Protein AF-A0A1I5VXM1-F1 (afdb_monomer)

Mean predicted aligned error: 6.68 Å

Radius of gyration: 15.07 Å; Cα contacts (8 Å, |Δi|>4): 284; chains: 1; bounding box: 44×35×37 Å

Sequence (167 aa):
MGYLHYFHHAEPLTDAEWDHVVTGFSKLVSEACADGVALSVSDRESELTVREWMDRDWLREEKHGAVIYINGANGDAMQPLIIHKNGTPYDDRFGPRWHGSTWVKTQRKHYDKLVVAVLAWLAFRYPDRFHVEFDGYPEDWEAGLDLARRAFPDQDIPCPRQDLEDN

Foldseek 3Di:
DWKKKKKFFQAAADPVVVVVLLVLLLLLVVLLVVVVFFKDQDPDQDTDDSCCVVVDPQCDPDVQGGKGWMAGHPPQGDWIDIDGNGADDDDPVVHPVQRRMDMDTRRLRSCVLSVLLSLLVCCQVPVVRMAMEMPDDPVSNPSNVVSNCVSPVVDPRDRHDHPPPPD

Secondary structure (DSSP, 8-state):
---EEEEE--SPPPHHHHHHHHHHHHHHHHHHHHTT--EESSSS--PPPHHHHHT------BTTB-EEEEEE-TT--SS-EEEETT-PPP-TTT-GGGTTEEEEE-TT-TTHHHHHHHHHHHHHH-TTT-EEEESS-GGGGHHHHHHHHHH-TT---PPPP------

Structure (mmCIF, N/CA/C/O backbone):
data_AF-A0A1I5VXM1-F1
#
_entry.id   AF-A0A1I5VXM1-F1
#
loop_
_atom_site.group_PDB
_atom_site.id
_atom_site.type_symbol
_atom_site.label_atom_id
_atom_site.label_alt_id
_atom_site.label_comp_id
_atom_site.label_asym_id
_atom_site.label_entity_id
_atom_site.label_seq_id
_atom_site.pdbx_PDB_ins_code
_atom_site.Cartn_x
_atom_site.Cartn_y
_atom_site.Cartn_z
_atom_site.occupancy
_atom_site.B_iso_or_equiv
_atom_site.auth_seq_id
_atom_site.auth_comp_id
_atom_site.auth_asym_id
_atom_site.auth_atom_id
_atom_site.pdbx_PDB_model_num
ATOM 1 N N . MET A 1 1 ? 1.806 17.871 13.386 1.00 47.75 1 MET A N 1
ATOM 2 C CA . MET A 1 1 ? 2.278 17.793 11.989 1.00 47.75 1 MET A CA 1
ATOM 3 C C . MET A 1 1 ? 2.075 16.363 11.528 1.00 47.75 1 MET A C 1
ATOM 5 O O . MET A 1 1 ? 2.305 15.467 12.325 1.00 47.75 1 MET A O 1
ATOM 9 N N . GLY A 1 2 ? 1.542 16.169 10.323 1.00 61.88 2 GLY A N 1
ATOM 10 C CA . GLY A 1 2 ? 1.476 14.851 9.689 1.00 61.88 2 GLY A CA 1
ATOM 11 C C . GLY A 1 2 ? 2.827 14.467 9.117 1.00 61.88 2 GLY A C 1
ATOM 12 O O . GLY A 1 2 ? 3.496 15.366 8.609 1.00 61.88 2 GLY A O 1
ATOM 13 N N . TYR A 1 3 ? 3.180 13.190 9.178 1.00 79.06 3 TYR A N 1
ATOM 14 C CA . TYR A 1 3 ? 4.382 12.668 8.541 1.00 79.06 3 TYR A CA 1
ATOM 15 C C . TYR A 1 3 ? 4.078 12.218 7.101 1.00 79.06 3 TYR A C 1
ATOM 17 O O . TYR A 1 3 ? 2.910 12.086 6.702 1.00 79.06 3 TYR A O 1
ATOM 25 N N . LEU A 1 4 ? 5.129 12.133 6.297 1.00 87.25 4 LEU A N 1
ATOM 26 C CA . LEU A 1 4 ? 5.134 11.764 4.890 1.00 87.25 4 LEU A CA 1
ATOM 27 C C . LEU A 1 4 ? 5.732 10.370 4.754 1.00 87.25 4 LEU A C 1
ATOM 29 O O . LEU A 1 4 ? 6.788 10.074 5.312 1.00 87.25 4 LEU A O 1
ATOM 33 N N . HIS A 1 5 ? 5.059 9.541 3.966 1.00 89.25 5 HIS A N 1
ATOM 34 C CA . HIS A 1 5 ? 5.594 8.262 3.526 1.00 89.25 5 HIS A CA 1
ATOM 35 C C . HIS A 1 5 ? 6.159 8.451 2.131 1.00 89.25 5 HIS A C 1
ATOM 37 O O . HIS A 1 5 ? 5.423 8.860 1.231 1.00 89.25 5 HIS A O 1
ATOM 43 N N . TYR A 1 6 ? 7.436 8.158 1.950 1.00 90.12 6 TYR A N 1
ATOM 44 C CA . TYR A 1 6 ? 8.094 8.147 0.653 1.00 90.12 6 TYR A CA 1
ATOM 45 C C . TYR A 1 6 ? 8.280 6.701 0.230 1.00 90.12 6 TYR A C 1
ATOM 47 O O . TYR A 1 6 ? 8.587 5.835 1.047 1.00 90.12 6 TYR A O 1
ATOM 55 N N . PHE A 1 7 ? 8.095 6.420 -1.051 1.00 90.50 7 PHE A N 1
ATOM 56 C CA . PHE A 1 7 ? 8.424 5.107 -1.571 1.00 90.50 7 PHE A CA 1
ATOM 57 C C . PHE A 1 7 ? 8.868 5.175 -3.020 1.00 90.50 7 PHE A C 1
ATOM 59 O O . PHE A 1 7 ? 8.469 6.060 -3.779 1.00 90.50 7 PHE A O 1
ATOM 66 N N . HIS A 1 8 ? 9.704 4.221 -3.398 1.00 89.88 8 HIS A N 1
ATOM 67 C CA . HIS A 1 8 ? 10.244 4.084 -4.735 1.00 89.88 8 HIS A CA 1
ATOM 68 C C . HIS A 1 8 ? 9.838 2.735 -5.326 1.00 89.88 8 HIS A C 1
ATOM 70 O O . HIS A 1 8 ? 10.056 1.697 -4.708 1.00 89.88 8 HIS A O 1
ATOM 76 N N . HIS A 1 9 ? 9.259 2.784 -6.525 1.00 90.81 9 HIS A N 1
ATOM 77 C CA . HIS A 1 9 ? 8.844 1.656 -7.351 1.00 90.81 9 HIS A CA 1
ATOM 78 C C . HIS A 1 9 ? 9.095 2.006 -8.823 1.00 90.81 9 HIS A C 1
ATOM 80 O O . HIS A 1 9 ? 8.245 2.611 -9.471 1.00 90.81 9 HIS A O 1
ATOM 86 N N . ALA A 1 10 ? 10.279 1.693 -9.351 1.00 83.81 10 ALA A N 1
ATOM 87 C CA . ALA A 1 10 ? 10.633 2.017 -10.740 1.00 83.81 10 ALA A CA 1
ATOM 88 C C . ALA A 1 10 ? 10.360 0.873 -11.724 1.00 83.81 10 ALA A C 1
ATOM 90 O O . ALA A 1 10 ? 10.070 1.120 -12.893 1.00 83.81 10 ALA A O 1
ATOM 91 N N . GLU A 1 11 ? 10.474 -0.375 -11.272 1.00 89.44 11 GLU A N 1
ATOM 92 C CA . GLU A 1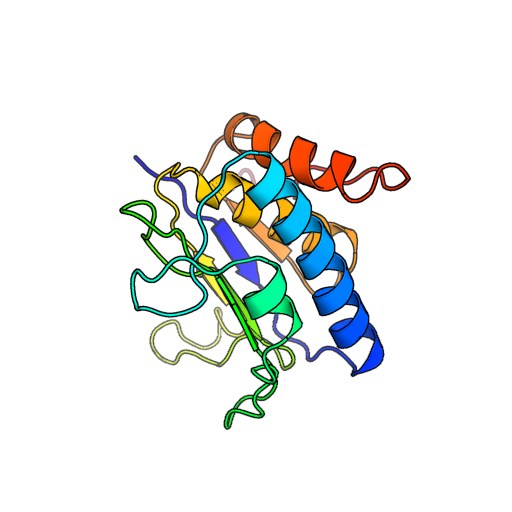 11 ? 10.388 -1.538 -12.151 1.00 89.44 11 GLU A CA 1
ATOM 93 C C . GLU A 1 11 ? 8.955 -2.068 -12.255 1.00 89.44 11 GLU A C 1
ATOM 95 O O . GLU A 1 11 ? 8.240 -2.094 -11.257 1.00 89.44 11 GLU A O 1
ATOM 100 N N . PRO A 1 12 ? 8.518 -2.538 -13.434 1.00 91.38 12 PRO A N 1
ATOM 101 C CA . PRO A 1 12 ? 7.198 -3.127 -13.579 1.00 91.38 12 PRO A CA 1
ATOM 102 C C . PRO A 1 12 ? 7.070 -4.447 -12.804 1.00 91.38 12 PRO A C 1
ATOM 104 O O . PRO A 1 12 ? 7.988 -5.266 -12.740 1.00 91.38 12 PRO A O 1
ATOM 107 N N . LEU A 1 13 ? 5.878 -4.689 -12.268 1.00 91.50 13 LEU A N 1
ATOM 108 C CA . LEU A 1 13 ? 5.452 -5.980 -11.741 1.00 91.50 13 LEU A CA 1
ATOM 109 C C . LEU A 1 13 ? 4.926 -6.861 -12.880 1.00 91.50 13 LEU A C 1
ATOM 111 O O . LEU A 1 13 ? 4.183 -6.403 -13.752 1.00 91.50 13 LEU A O 1
ATOM 115 N N . THR A 1 14 ? 5.277 -8.146 -12.853 1.00 93.31 14 THR A N 1
ATOM 116 C CA . THR A 1 14 ? 4.644 -9.154 -13.714 1.00 93.31 14 THR A CA 1
ATOM 117 C C . THR A 1 14 ? 3.161 -9.304 -13.368 1.00 93.31 14 THR A C 1
ATOM 119 O O . THR A 1 14 ? 2.717 -8.896 -12.295 1.00 93.31 14 THR A O 1
ATOM 122 N N . ASP A 1 15 ? 2.381 -9.930 -14.251 1.00 89.00 15 ASP A N 1
ATOM 123 C CA . ASP A 1 15 ? 0.957 -10.200 -14.001 1.00 89.00 15 ASP A CA 1
ATOM 124 C C . ASP A 1 15 ? 0.746 -10.983 -12.697 1.00 89.00 15 ASP A C 1
ATOM 126 O O . ASP A 1 15 ? -0.052 -10.578 -11.861 1.00 89.00 15 ASP A O 1
ATOM 130 N N . ALA A 1 16 ? 1.537 -12.035 -12.466 1.00 92.50 16 ALA A N 1
ATOM 131 C CA . ALA A 1 16 ? 1.426 -12.859 -11.263 1.00 92.50 16 ALA A CA 1
ATOM 132 C C . ALA A 1 16 ? 1.804 -12.103 -9.975 1.00 92.50 16 ALA A C 1
ATOM 134 O O . ALA A 1 16 ? 1.166 -12.279 -8.936 1.00 92.50 16 ALA A O 1
ATOM 135 N N . GLU A 1 17 ? 2.839 -11.259 -10.018 1.00 94.44 17 GLU A N 1
ATOM 136 C CA . GLU A 1 17 ? 3.211 -10.419 -8.871 1.00 94.44 17 GLU A CA 1
ATOM 137 C C . GLU A 1 17 ? 2.146 -9.362 -8.596 1.00 94.44 17 GLU A C 1
ATOM 139 O O . GLU A 1 17 ? 1.829 -9.095 -7.437 1.00 94.44 17 GLU A O 1
ATOM 144 N N . TRP A 1 18 ? 1.569 -8.789 -9.651 1.00 92.88 18 TRP A N 1
ATOM 145 C CA . TRP A 1 18 ? 0.489 -7.826 -9.540 1.00 92.88 18 TRP A CA 1
ATOM 146 C C . TRP A 1 18 ? -0.779 -8.450 -8.951 1.00 92.88 18 TRP A C 1
ATOM 148 O O . TRP A 1 18 ? -1.340 -7.899 -8.007 1.00 92.88 18 TRP A O 1
ATOM 158 N N . ASP A 1 19 ? -1.180 -9.634 -9.410 1.00 89.56 19 ASP A N 1
ATOM 159 C CA . ASP A 1 19 ? -2.299 -10.386 -8.830 1.00 89.56 19 ASP A CA 1
ATOM 160 C C . ASP A 1 19 ? -2.057 -10.688 -7.345 1.00 89.56 19 ASP A C 1
ATOM 162 O O . ASP A 1 19 ? -2.964 -10.591 -6.508 1.00 89.56 19 ASP A O 1
ATOM 166 N N . HIS A 1 20 ? -0.809 -10.999 -6.986 1.00 94.00 20 HIS A N 1
ATOM 167 C CA . HIS A 1 20 ? -0.417 -11.189 -5.597 1.00 94.00 20 HIS A CA 1
ATOM 168 C C . HIS A 1 20 ? -0.491 -9.880 -4.792 1.00 94.00 20 HIS A C 1
ATOM 170 O O . HIS A 1 20 ? -1.001 -9.897 -3.671 1.00 94.00 20 HIS A O 1
ATOM 176 N N . VAL A 1 21 ? -0.061 -8.745 -5.360 1.00 93.75 21 VAL A N 1
ATOM 177 C CA . VAL A 1 21 ? -0.220 -7.406 -4.762 1.00 93.75 21 VAL A CA 1
ATOM 178 C C . VAL A 1 21 ? -1.693 -7.088 -4.517 1.00 93.75 21 VAL A C 1
ATOM 180 O O . VAL A 1 21 ? -2.052 -6.735 -3.398 1.00 93.75 21 VAL A O 1
ATOM 183 N N . VAL A 1 22 ? -2.560 -7.278 -5.512 1.00 90.44 22 VAL A N 1
ATOM 184 C CA . VAL A 1 22 ? -4.009 -7.036 -5.400 1.00 90.44 22 VAL A CA 1
ATOM 185 C C . VAL A 1 22 ? -4.640 -7.931 -4.331 1.00 90.44 22 VAL A C 1
ATOM 187 O O . VAL A 1 22 ? -5.433 -7.463 -3.510 1.00 90.44 22 VAL A O 1
ATOM 190 N N . THR A 1 23 ? -4.251 -9.206 -4.286 1.00 91.69 23 THR A N 1
ATOM 191 C CA . THR A 1 23 ? -4.732 -10.157 -3.274 1.00 91.69 23 THR A CA 1
ATOM 192 C C . THR A 1 23 ? -4.296 -9.741 -1.869 1.00 91.69 23 THR A C 1
ATOM 194 O O . THR A 1 23 ? -5.103 -9.757 -0.938 1.00 91.69 23 THR A O 1
ATOM 197 N N . GLY A 1 24 ? -3.031 -9.352 -1.697 1.00 95.25 24 GLY A N 1
ATOM 198 C CA . GLY A 1 24 ? -2.522 -8.870 -0.415 1.00 95.25 24 GLY A CA 1
ATOM 199 C C . GLY A 1 24 ? -3.203 -7.577 0.027 1.00 95.25 24 GLY A C 1
ATOM 200 O O . GLY A 1 24 ? -3.645 -7.465 1.170 1.00 95.25 24 GLY A O 1
ATOM 201 N N . PHE A 1 25 ? -3.388 -6.642 -0.902 1.00 93.88 25 PHE A N 1
ATOM 202 C CA . PHE A 1 25 ? -4.082 -5.387 -0.648 1.00 93.88 25 PHE A CA 1
ATOM 203 C C . PHE A 1 25 ? -5.541 -5.610 -0.230 1.00 93.88 25 PHE A C 1
ATOM 205 O O . PHE A 1 25 ? -5.993 -5.004 0.736 1.00 93.88 25 PHE A O 1
ATOM 212 N N . SER A 1 26 ? -6.254 -6.541 -0.875 1.00 90.38 26 SER A N 1
ATOM 213 C CA . SER A 1 26 ? -7.621 -6.932 -0.487 1.00 90.38 26 SER A CA 1
ATOM 214 C C . SER A 1 26 ? -7.710 -7.341 0.986 1.00 90.38 26 SER A C 1
ATOM 216 O O . SER A 1 26 ? -8.632 -6.936 1.693 1.00 90.38 26 SER A O 1
ATOM 218 N N . LYS A 1 27 ? -6.741 -8.137 1.463 1.00 94.88 27 LYS A N 1
ATOM 219 C CA . LYS A 1 27 ? -6.692 -8.587 2.862 1.00 94.88 27 LYS A CA 1
ATOM 220 C C . LYS A 1 27 ? -6.474 -7.414 3.813 1.00 94.88 27 LYS A C 1
ATOM 222 O O . LYS A 1 27 ? -7.201 -7.285 4.791 1.00 94.88 27 LYS A O 1
ATOM 227 N N . LEU A 1 28 ? -5.523 -6.538 3.493 1.00 96.06 28 LEU A N 1
ATOM 228 C CA . LEU A 1 28 ? -5.230 -5.344 4.288 1.00 96.06 28 LEU A CA 1
ATOM 229 C C . LEU A 1 28 ? -6.431 -4.391 4.357 1.00 96.06 28 LEU A C 1
ATOM 231 O O . LEU A 1 28 ? -6.765 -3.906 5.434 1.00 96.06 28 LEU A O 1
ATOM 235 N N . VAL A 1 29 ? -7.121 -4.165 3.235 1.00 92.94 29 VAL A N 1
ATOM 236 C CA . VAL A 1 29 ? -8.360 -3.371 3.191 1.00 92.94 29 VAL A CA 1
ATOM 237 C C . VAL A 1 29 ? -9.436 -3.996 4.074 1.00 92.94 29 VAL A C 1
ATOM 239 O O . VAL A 1 29 ? -10.071 -3.285 4.847 1.00 92.94 29 VAL A O 1
ATOM 242 N N . SER A 1 30 ? -9.624 -5.316 3.996 1.00 91.56 30 SER A N 1
ATOM 243 C CA . SER A 1 30 ? -10.601 -6.024 4.827 1.00 91.56 30 SER A CA 1
ATOM 244 C C . SER A 1 30 ? -10.324 -5.835 6.323 1.00 91.56 30 SER A C 1
ATOM 246 O O . SER A 1 30 ? -11.245 -5.512 7.071 1.00 91.56 30 SER A O 1
ATOM 248 N N . GLU A 1 31 ? -9.069 -5.982 6.757 1.00 95.75 31 GLU A N 1
ATOM 249 C CA . GLU A 1 31 ? -8.667 -5.750 8.153 1.00 95.75 31 GLU A CA 1
ATOM 250 C C . GLU A 1 31 ? -8.831 -4.278 8.567 1.00 95.75 31 GLU A C 1
ATOM 252 O O . GLU A 1 31 ? -9.326 -3.987 9.653 1.00 95.75 31 GLU A O 1
ATOM 257 N N . ALA A 1 32 ? -8.483 -3.329 7.692 1.00 94.44 32 ALA A N 1
ATOM 258 C CA . ALA A 1 32 ? -8.661 -1.902 7.961 1.00 94.44 32 ALA A CA 1
ATOM 259 C C . ALA A 1 32 ? -10.136 -1.531 8.149 1.00 94.44 32 ALA A C 1
ATOM 261 O O . ALA A 1 32 ? -10.486 -0.828 9.097 1.00 94.44 32 ALA A O 1
ATOM 262 N N . CYS A 1 33 ? -11.017 -2.032 7.284 1.00 92.38 33 CYS A N 1
ATOM 263 C CA . CYS A 1 33 ? -12.453 -1.817 7.422 1.00 92.38 33 CYS A CA 1
ATOM 264 C C . CYS A 1 33 ? -13.016 -2.490 8.681 1.00 92.38 33 CYS A C 1
ATOM 266 O O . CYS A 1 33 ? -13.881 -1.907 9.333 1.00 92.38 33 CYS A O 1
ATOM 268 N N . ALA A 1 34 ? -12.522 -3.676 9.055 1.00 93.38 34 ALA A N 1
ATOM 269 C CA . ALA A 1 34 ? -12.901 -4.331 10.310 1.00 93.38 34 ALA A CA 1
ATOM 270 C C . ALA A 1 34 ? -12.510 -3.496 11.547 1.00 93.38 34 ALA A C 1
ATOM 272 O O . ALA A 1 34 ? -13.239 -3.492 12.538 1.00 93.38 34 ALA A O 1
ATOM 273 N N . ASP A 1 35 ? -11.425 -2.722 11.454 1.00 94.81 35 ASP A N 1
ATOM 274 C CA . ASP A 1 35 ? -10.996 -1.745 12.462 1.00 94.81 35 ASP A CA 1
ATOM 275 C C . ASP A 1 35 ? -11.739 -0.394 12.387 1.00 94.81 35 ASP A C 1
ATOM 277 O O . ASP A 1 35 ? -11.421 0.534 13.135 1.00 94.81 35 ASP A O 1
ATOM 281 N N . GLY A 1 36 ? -12.722 -0.254 11.493 1.00 92.75 36 GLY A N 1
ATOM 282 C CA . GLY A 1 36 ? -13.513 0.967 11.333 1.00 92.75 36 GLY A CA 1
ATOM 283 C C . GLY A 1 36 ? -12.832 2.074 10.522 1.00 92.75 36 GLY A C 1
ATOM 284 O O . GLY A 1 36 ? -13.245 3.231 10.606 1.00 92.75 36 GLY A O 1
ATOM 285 N N . VAL A 1 37 ? -11.797 1.756 9.738 1.00 91.44 37 VAL A N 1
ATOM 286 C CA . VAL A 1 37 ? -11.193 2.711 8.800 1.00 91.44 37 VAL A CA 1
ATOM 287 C C . VAL A 1 37 ? -12.136 2.921 7.610 1.00 91.44 37 VAL A C 1
ATOM 289 O O . VAL A 1 37 ? -12.437 1.982 6.871 1.00 91.44 37 VAL A O 1
ATOM 292 N N . ALA A 1 38 ? -12.570 4.167 7.405 1.00 90.62 38 ALA A N 1
ATOM 293 C CA . ALA A 1 38 ? -13.402 4.554 6.269 1.00 90.62 38 ALA A CA 1
ATOM 294 C C . ALA A 1 38 ? -12.525 4.907 5.058 1.00 90.62 38 ALA A C 1
ATOM 296 O O . ALA A 1 38 ? -11.651 5.773 5.145 1.00 90.62 38 ALA A O 1
ATOM 297 N N . LEU A 1 39 ? -12.769 4.255 3.920 1.00 87.94 39 LEU A N 1
ATOM 298 C CA . LEU A 1 39 ? -11.904 4.318 2.740 1.00 87.94 39 LEU A CA 1
ATOM 299 C C . LEU A 1 39 ? -12.678 4.789 1.505 1.00 87.94 39 LEU A C 1
ATOM 301 O O . LEU A 1 39 ? -13.853 4.473 1.314 1.00 87.94 39 LEU A O 1
ATOM 305 N N . SER A 1 40 ? -11.985 5.522 0.639 1.00 84.81 40 SER A N 1
ATOM 306 C CA . SER A 1 40 ? -12.414 5.871 -0.713 1.00 84.81 40 SER A CA 1
ATOM 307 C C . SER A 1 40 ? -11.353 5.413 -1.710 1.00 84.81 40 SER A C 1
ATOM 309 O O . SER A 1 40 ? -10.171 5.311 -1.392 1.00 84.81 40 SER A O 1
ATOM 311 N N . VAL A 1 41 ? -11.764 5.157 -2.946 1.00 75.44 41 VAL A N 1
ATOM 312 C CA . VAL A 1 41 ? -10.861 4.839 -4.070 1.00 75.44 41 VAL A CA 1
ATOM 313 C C . VAL A 1 41 ? -10.986 5.841 -5.211 1.00 75.44 41 VAL A C 1
ATOM 315 O O . VAL A 1 41 ? -10.693 5.560 -6.372 1.00 75.44 41 VAL A O 1
ATOM 318 N N . SER A 1 42 ? -11.496 7.020 -4.896 1.00 70.88 42 SER A N 1
ATOM 319 C CA . SER A 1 42 ? -11.520 8.123 -5.835 1.00 70.88 42 SER A CA 1
ATOM 320 C C . SER A 1 42 ? -11.283 9.422 -5.094 1.00 70.88 42 SER A C 1
ATOM 322 O O . SER A 1 42 ? -11.436 9.490 -3.877 1.00 70.88 42 SER A O 1
ATOM 324 N N . ASP A 1 43 ? -11.023 10.483 -5.847 1.00 62.56 43 ASP A N 1
ATOM 325 C CA . ASP A 1 43 ? -10.980 11.838 -5.297 1.00 62.56 43 ASP A CA 1
ATOM 326 C C . ASP A 1 43 ? -12.347 12.291 -4.732 1.00 62.56 43 ASP A C 1
ATOM 328 O O . ASP A 1 43 ? -12.461 13.375 -4.166 1.00 62.56 43 ASP A O 1
ATOM 332 N N . ARG A 1 44 ? -13.414 11.493 -4.906 1.00 56.19 44 ARG A N 1
ATOM 333 C CA . ARG A 1 44 ? -14.746 11.755 -4.352 1.00 56.19 44 ARG A CA 1
ATOM 334 C C . ARG A 1 44 ? -14.881 11.081 -2.987 1.00 56.19 44 ARG A C 1
ATOM 336 O O . ARG A 1 44 ? -14.564 9.905 -2.832 1.00 56.19 44 ARG A O 1
ATOM 343 N N . GLU A 1 45 ? -15.426 11.816 -2.021 1.00 53.97 45 GLU A N 1
ATOM 344 C CA . GLU A 1 45 ? -15.644 11.405 -0.620 1.00 53.97 45 GLU A CA 1
ATOM 345 C C . GLU A 1 45 ? -16.723 10.317 -0.429 1.00 53.97 45 GLU A C 1
ATOM 347 O O . GLU A 1 45 ? -17.296 10.193 0.650 1.00 53.97 45 GLU A O 1
ATOM 352 N N . SER A 1 46 ? -17.061 9.541 -1.460 1.00 58.88 46 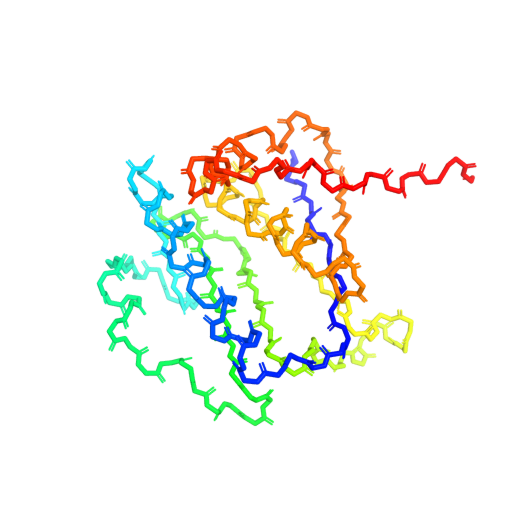SER A N 1
ATOM 353 C CA .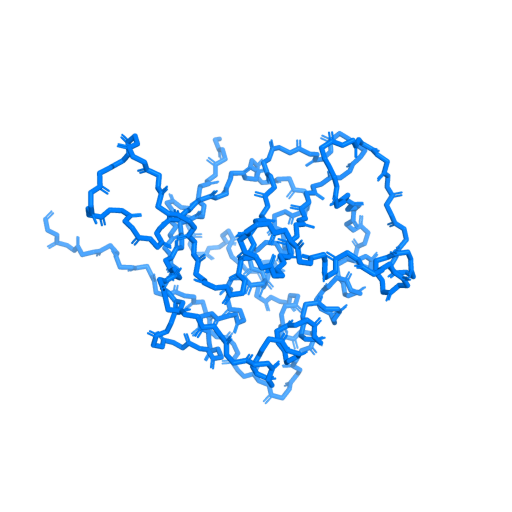 SER A 1 46 ? -17.997 8.431 -1.302 1.00 58.88 46 SER A CA 1
ATOM 354 C C . SER A 1 46 ? -17.264 7.234 -0.709 1.00 58.88 46 SER A C 1
ATOM 356 O O . SER A 1 46 ? -16.375 6.678 -1.359 1.00 58.88 46 SER A O 1
ATOM 358 N N . GLU A 1 47 ? -17.652 6.851 0.503 1.00 63.28 47 GLU A N 1
ATOM 359 C CA . GLU A 1 47 ? -17.213 5.617 1.146 1.00 63.28 47 GLU A CA 1
ATOM 360 C C . GLU A 1 47 ? -17.525 4.419 0.243 1.00 63.28 47 GLU A C 1
ATOM 362 O O . GLU A 1 47 ? -18.619 4.319 -0.318 1.00 63.28 47 GLU A O 1
ATOM 367 N N . LEU A 1 48 ? -16.546 3.532 0.080 1.00 63.53 48 LEU A N 1
ATOM 368 C CA . LEU A 1 48 ? -16.777 2.236 -0.537 1.00 63.53 48 LEU A CA 1
ATOM 369 C C . LEU A 1 48 ? -16.947 1.158 0.517 1.00 63.53 48 LEU A C 1
ATOM 371 O O . LEU A 1 48 ? -16.223 1.102 1.508 1.00 63.53 48 LEU A O 1
ATOM 375 N N . THR A 1 49 ? -17.807 0.202 0.206 1.00 60.59 49 THR A N 1
ATOM 376 C CA . THR A 1 49 ? -17.754 -1.112 0.834 1.00 60.59 49 THR A CA 1
ATOM 377 C C . THR A 1 49 ? -16.580 -1.926 0.271 1.00 60.59 49 THR A C 1
ATOM 379 O O . THR A 1 49 ? -16.250 -1.832 -0.912 1.00 60.59 49 THR A O 1
ATOM 382 N N . VAL A 1 50 ? -15.976 -2.798 1.090 1.00 57.34 50 VAL A N 1
ATOM 383 C CA . VAL A 1 50 ? -14.945 -3.774 0.654 1.00 57.34 50 VAL A CA 1
ATOM 384 C C . VAL A 1 50 ? -15.410 -4.562 -0.574 1.00 57.34 50 VAL A C 1
ATOM 386 O O . VAL A 1 50 ? -14.637 -4.844 -1.483 1.00 57.34 50 VAL A O 1
ATOM 389 N N . ARG A 1 51 ? -16.708 -4.867 -0.641 1.00 54.78 51 ARG A N 1
ATOM 390 C CA . ARG A 1 51 ? -17.316 -5.545 -1.782 1.00 54.78 51 ARG A CA 1
ATOM 391 C C . ARG A 1 51 ? -17.253 -4.712 -3.061 1.00 54.78 51 ARG A C 1
ATOM 393 O O . ARG A 1 51 ? -16.878 -5.245 -4.091 1.00 54.78 51 ARG A O 1
ATOM 400 N N . GLU A 1 52 ? -17.552 -3.417 -3.008 1.00 64.56 52 GLU A N 1
ATOM 401 C CA . GLU A 1 52 ? -17.408 -2.530 -4.172 1.00 64.56 52 GLU A CA 1
ATOM 402 C C . GLU A 1 52 ? -15.947 -2.324 -4.583 1.00 64.56 52 GLU A C 1
ATOM 404 O O . GLU A 1 52 ? -15.682 -2.003 -5.739 1.00 64.56 52 GLU A O 1
ATOM 409 N N . TRP A 1 53 ? -15.005 -2.505 -3.656 1.00 63.06 53 TRP A N 1
ATOM 410 C CA . TRP A 1 53 ? -13.579 -2.532 -3.968 1.00 63.06 53 TRP A CA 1
ATOM 411 C C . TRP A 1 53 ? -13.219 -3.786 -4.777 1.00 63.06 53 TRP A C 1
ATOM 413 O O . TRP A 1 53 ? -12.598 -3.671 -5.831 1.00 63.06 53 TRP A O 1
ATOM 423 N N . MET A 1 54 ? -13.674 -4.961 -4.321 1.00 57.38 54 MET A N 1
ATOM 424 C CA . MET A 1 54 ? -13.403 -6.258 -4.958 1.00 57.38 54 MET A CA 1
ATOM 425 C C . MET A 1 54 ? -14.191 -6.494 -6.258 1.00 57.38 54 MET A C 1
ATOM 427 O O . ME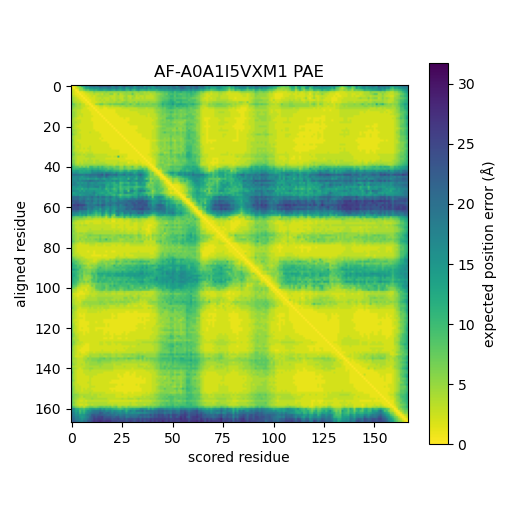T A 1 54 ? -13.692 -7.180 -7.144 1.00 57.38 54 MET A O 1
ATOM 431 N N . ASP A 1 55 ? -15.399 -5.936 -6.380 1.00 58.94 55 ASP A N 1
ATOM 432 C CA . ASP A 1 55 ? -16.305 -6.162 -7.520 1.00 58.94 55 ASP A CA 1
ATOM 433 C C . ASP A 1 55 ? -16.038 -5.222 -8.707 1.00 58.94 55 ASP A C 1
ATOM 435 O O . ASP A 1 55 ? -16.647 -5.378 -9.767 1.00 58.94 55 ASP A O 1
ATOM 439 N N . ARG A 1 56 ? -15.186 -4.202 -8.562 1.00 58.31 56 ARG A N 1
ATOM 440 C CA . ARG A 1 56 ? -14.982 -3.224 -9.635 1.00 58.31 56 ARG A CA 1
ATOM 441 C C . ARG A 1 56 ? -13.750 -3.566 -10.487 1.00 58.31 56 ARG A C 1
ATOM 443 O O . ARG A 1 56 ? -12.628 -3.666 -10.003 1.00 58.31 56 ARG A O 1
ATOM 450 N N . ASP A 1 57 ? -13.972 -3.600 -11.801 1.00 50.41 57 ASP A N 1
ATOM 451 C CA . ASP A 1 57 ? -12.998 -3.781 -12.897 1.00 50.41 57 ASP A CA 1
ATOM 452 C C . ASP A 1 57 ? -11.953 -2.646 -13.044 1.00 50.41 57 ASP A C 1
ATOM 454 O O . ASP A 1 57 ? -11.350 -2.452 -14.098 1.00 50.41 57 ASP A O 1
ATOM 458 N N . TRP A 1 58 ? -11.734 -1.825 -12.016 1.00 51.66 58 TRP A N 1
ATOM 459 C CA . TRP A 1 58 ? -10.774 -0.710 -12.036 1.00 51.66 58 TRP A CA 1
ATOM 460 C C . TRP A 1 58 ? -9.312 -1.085 -11.791 1.00 51.66 58 TRP A C 1
ATOM 462 O O . TRP A 1 58 ? -8.471 -0.198 -11.664 1.00 51.66 58 TRP A O 1
ATOM 472 N N . LEU A 1 59 ? -8.967 -2.353 -12.022 1.00 49.81 59 LEU A N 1
ATOM 473 C CA . LEU A 1 59 ? -7.744 -2.695 -12.761 1.00 49.81 59 LEU A CA 1
ATOM 474 C C . LEU A 1 59 ? -7.812 -2.164 -14.208 1.00 49.81 59 LEU A C 1
ATOM 476 O O . LEU A 1 59 ? -7.544 -2.873 -15.174 1.00 49.81 59 LEU A O 1
ATOM 480 N N . ARG A 1 60 ? -8.213 -0.899 -14.363 1.00 45.59 60 ARG A N 1
ATOM 481 C CA . ARG A 1 60 ? -8.287 -0.209 -15.635 1.00 45.59 60 ARG A CA 1
ATOM 482 C C . ARG A 1 60 ? -6.876 -0.187 -16.181 1.00 45.59 60 ARG A C 1
ATOM 484 O O . ARG A 1 60 ? -5.968 0.336 -15.542 1.00 45.59 60 ARG A O 1
ATOM 491 N N . GLU A 1 61 ? -6.719 -0.725 -17.380 1.00 45.00 61 GLU A N 1
ATOM 492 C CA . GLU A 1 61 ? -5.701 -0.265 -18.307 1.00 45.00 61 GLU A CA 1
ATOM 493 C C . GLU A 1 61 ? -5.904 1.246 -18.499 1.00 45.00 61 GLU A C 1
ATOM 495 O O . GLU A 1 61 ? -6.598 1.704 -19.406 1.00 45.00 61 GLU A O 1
ATOM 500 N N . GLU A 1 62 ? -5.354 2.065 -17.604 1.00 49.03 62 GLU A N 1
ATOM 501 C CA . GLU A 1 62 ? -5.064 3.440 -17.969 1.00 49.03 62 GLU A CA 1
ATOM 502 C C . GLU A 1 62 ? -3.935 3.427 -19.003 1.00 49.03 62 GLU A C 1
ATOM 504 O O . GLU A 1 62 ? -3.243 2.424 -19.192 1.00 49.03 62 GLU A O 1
ATOM 509 N N . LYS A 1 63 ? -3.663 4.570 -19.638 1.00 46.09 63 LYS A N 1
ATOM 510 C CA . LYS A 1 63 ? -2.469 4.751 -20.486 1.00 46.09 63 LYS A CA 1
ATOM 511 C C . LYS A 1 63 ? -1.148 4.343 -19.799 1.00 46.09 63 LYS A C 1
ATOM 513 O O . LYS A 1 63 ? -0.137 4.217 -20.483 1.00 46.09 63 LYS A O 1
ATOM 518 N N . HIS A 1 64 ? -1.166 4.139 -18.479 1.00 50.06 64 HIS A N 1
ATOM 519 C CA . HIS A 1 64 ? -0.044 3.753 -17.627 1.00 50.06 64 HIS A CA 1
ATOM 520 C C . HIS A 1 64 ? -0.164 2.334 -17.024 1.00 50.06 64 HIS A C 1
ATOM 522 O O . HIS A 1 64 ? 0.729 1.915 -16.290 1.00 50.06 64 HIS A O 1
ATOM 528 N N . GLY A 1 65 ? -1.206 1.564 -17.365 1.00 64.75 65 GLY A N 1
ATOM 529 C CA . GLY A 1 65 ? -1.465 0.210 -16.856 1.00 64.75 65 GLY A CA 1
ATOM 530 C C . GLY A 1 65 ? -2.355 0.167 -15.613 1.00 64.75 65 GLY A C 1
ATOM 531 O O . GLY A 1 65 ? -2.999 1.154 -15.273 1.00 64.75 65 GLY A O 1
ATOM 532 N N . ALA A 1 66 ? -2.398 -0.998 -14.962 1.00 76.81 66 ALA A N 1
ATOM 533 C CA . ALA A 1 66 ? -3.192 -1.235 -13.759 1.00 76.81 66 ALA A CA 1
ATOM 534 C C . ALA A 1 66 ? -2.679 -0.431 -12.552 1.00 76.81 66 ALA A C 1
ATOM 536 O O . ALA A 1 66 ? -1.467 -0.300 -12.352 1.00 76.81 66 ALA A O 1
ATOM 537 N N . VAL A 1 67 ? -3.607 0.082 -11.741 1.00 83.62 67 VAL A N 1
ATOM 538 C CA . VAL A 1 67 ? -3.320 0.959 -10.599 1.00 83.62 67 VAL A CA 1
ATOM 539 C C . VAL A 1 67 ? -4.177 0.570 -9.397 1.00 83.62 67 VAL A C 1
ATOM 541 O O . VAL A 1 67 ? -5.353 0.248 -9.542 1.00 83.62 67 VAL A O 1
ATOM 544 N N . ILE A 1 68 ? -3.591 0.641 -8.205 1.00 86.81 68 ILE A N 1
ATOM 545 C CA . ILE A 1 68 ? -4.313 0.689 -6.933 1.00 86.81 68 ILE A CA 1
ATOM 546 C C . ILE A 1 68 ? -4.345 2.145 -6.484 1.00 86.81 68 ILE A C 1
ATOM 548 O O . ILE A 1 68 ? -3.298 2.777 -6.385 1.00 86.81 68 ILE A O 1
ATOM 552 N N . TYR A 1 69 ? -5.537 2.659 -6.196 1.00 87.75 69 TYR A N 1
ATOM 553 C CA . TYR A 1 69 ? -5.756 3.992 -5.642 1.00 87.75 69 TYR A CA 1
ATOM 554 C C . TYR A 1 69 ? -6.559 3.841 -4.350 1.00 87.75 69 TYR A C 1
ATOM 556 O O . TYR A 1 69 ? -7.610 3.195 -4.349 1.00 87.75 69 TYR A O 1
ATOM 564 N N . ILE A 1 70 ? -6.107 4.466 -3.263 1.00 88.50 70 ILE A N 1
ATOM 565 C CA . ILE A 1 70 ? -6.853 4.498 -2.004 1.00 88.50 70 ILE A CA 1
ATOM 566 C C . ILE A 1 70 ? -6.647 5.805 -1.244 1.00 88.50 70 ILE A C 1
ATOM 568 O O . ILE A 1 70 ? -5.554 6.357 -1.233 1.00 88.50 70 ILE A O 1
ATOM 572 N N . ASN A 1 71 ? -7.687 6.290 -0.579 1.00 89.38 71 ASN A N 1
ATOM 573 C CA . ASN A 1 71 ? -7.679 7.483 0.263 1.00 89.38 71 ASN A CA 1
ATOM 574 C C . ASN A 1 71 ? -8.624 7.271 1.459 1.00 89.38 71 ASN A C 1
ATOM 576 O O . ASN A 1 71 ? -9.413 6.324 1.469 1.00 89.38 71 ASN A O 1
ATOM 580 N N . GLY A 1 72 ? -8.578 8.151 2.456 1.00 87.94 72 GLY A N 1
ATOM 581 C CA . GLY A 1 72 ? -9.601 8.181 3.504 1.00 87.94 72 GLY A CA 1
ATOM 582 C C . GLY A 1 72 ? -10.960 8.660 2.972 1.00 87.94 72 GLY A C 1
ATOM 583 O O . GLY A 1 72 ? -11.031 9.355 1.957 1.00 87.94 72 GLY A O 1
ATOM 584 N N . ALA A 1 73 ? -12.046 8.302 3.655 1.00 88.25 73 ALA A N 1
ATOM 585 C CA . ALA A 1 73 ? -13.405 8.797 3.396 1.00 88.25 73 ALA A CA 1
ATOM 586 C C . ALA A 1 73 ? -13.961 9.568 4.608 1.00 88.25 73 ALA A C 1
ATOM 588 O O . ALA A 1 73 ? -13.327 9.618 5.656 1.00 88.25 73 ALA A O 1
ATOM 589 N N . ASN A 1 74 ? -15.144 10.183 4.486 1.00 86.75 74 ASN A N 1
ATOM 590 C CA . ASN A 1 74 ? -15.850 10.831 5.607 1.00 86.75 74 ASN A CA 1
ATOM 591 C C . ASN A 1 74 ? -15.016 11.897 6.354 1.00 86.75 74 ASN A C 1
ATOM 593 O O . ASN A 1 74 ? -14.978 11.939 7.582 1.00 86.75 74 ASN A O 1
ATOM 597 N N . GLY A 1 75 ? -14.316 12.760 5.609 1.00 83.75 75 GLY A N 1
ATOM 598 C CA . GLY A 1 75 ? -13.411 13.770 6.173 1.00 83.75 75 GLY A CA 1
ATOM 599 C C . GLY A 1 75 ? -12.025 13.235 6.551 1.00 83.75 75 GLY A C 1
ATOM 600 O O . GLY A 1 75 ? -11.146 14.018 6.921 1.00 83.75 75 GLY A O 1
ATOM 601 N N . ASP A 1 76 ? -11.786 11.932 6.391 1.00 84.56 76 ASP A N 1
ATOM 602 C CA . ASP A 1 76 ? -10.489 11.293 6.612 1.00 84.56 76 ASP A CA 1
ATOM 603 C C . ASP A 1 76 ? -9.573 11.356 5.367 1.00 84.56 76 ASP A C 1
ATOM 605 O O . ASP A 1 76 ? -8.403 10.995 5.423 1.00 84.56 76 ASP A O 1
ATOM 609 N N . ALA A 1 77 ? -10.065 11.880 4.239 1.00 84.88 77 ALA A N 1
ATOM 610 C CA . ALA A 1 77 ? -9.273 12.070 3.021 1.00 84.88 77 ALA A CA 1
ATOM 611 C C . ALA A 1 77 ? -8.143 13.098 3.223 1.00 84.88 77 ALA A C 1
ATOM 613 O O . ALA A 1 77 ? -8.347 14.134 3.868 1.00 84.88 77 ALA A O 1
ATOM 614 N N . MET A 1 78 ? -6.961 12.855 2.649 1.00 88.12 78 MET A N 1
ATOM 615 C CA . MET A 1 78 ? -5.874 13.846 2.607 1.00 88.12 78 MET A CA 1
ATOM 616 C C . MET A 1 78 ? -5.096 13.780 1.292 1.00 88.12 78 MET A C 1
ATOM 618 O O . MET A 1 78 ? -5.192 14.687 0.468 1.00 88.12 78 MET A O 1
ATOM 622 N N . GLN A 1 79 ? -4.352 12.701 1.078 1.00 88.44 79 GLN A N 1
ATOM 623 C CA . GLN A 1 79 ? -3.700 12.396 -0.188 1.00 88.44 79 GLN A CA 1
ATOM 624 C C . GLN A 1 79 ? -3.810 10.895 -0.440 1.00 88.44 79 GLN A C 1
ATOM 626 O O . GLN A 1 79 ? -3.570 10.111 0.484 1.00 88.44 79 GLN A O 1
ATOM 631 N N . PRO A 1 80 ? -4.165 10.477 -1.661 1.00 89.00 80 PRO A N 1
ATOM 632 C CA . PRO A 1 80 ? -4.279 9.066 -1.951 1.00 89.00 80 PRO A CA 1
ATOM 633 C C . PRO A 1 80 ? -2.914 8.378 -1.964 1.00 89.00 80 PRO A C 1
ATOM 635 O O . PRO A 1 80 ? -1.921 8.944 -2.423 1.00 89.00 80 PRO A O 1
ATOM 638 N N . LEU A 1 81 ? -2.893 7.126 -1.521 1.00 91.75 81 LEU A N 1
ATOM 639 C CA . LEU A 1 81 ? -1.852 6.179 -1.884 1.00 91.75 81 LEU A CA 1
ATOM 640 C C . LEU A 1 81 ? -2.174 5.637 -3.280 1.00 91.75 81 LEU A C 1
ATOM 642 O O . LEU A 1 81 ? -3.279 5.145 -3.521 1.00 91.75 81 LEU A O 1
ATOM 646 N N . ILE A 1 82 ? -1.198 5.720 -4.183 1.00 89.75 82 ILE A N 1
ATOM 647 C CA . ILE A 1 82 ? -1.318 5.242 -5.560 1.00 89.75 82 ILE A CA 1
ATOM 648 C C . ILE A 1 82 ? -0.156 4.290 -5.854 1.00 89.75 82 ILE A C 1
ATOM 650 O O . ILE A 1 82 ? 1.001 4.701 -5.803 1.00 89.75 82 ILE A O 1
ATOM 654 N N . ILE A 1 83 ? -0.459 3.030 -6.173 1.00 90.50 83 ILE A N 1
ATOM 655 C CA . ILE A 1 83 ? 0.526 2.023 -6.591 1.00 90.50 83 ILE A CA 1
ATOM 656 C C . ILE A 1 83 ? 0.259 1.658 -8.047 1.00 90.50 83 ILE A C 1
ATOM 658 O O . ILE A 1 83 ? -0.804 1.142 -8.383 1.00 90.50 83 ILE A O 1
ATOM 662 N N . HIS A 1 84 ? 1.236 1.898 -8.913 1.00 88.81 84 HIS A N 1
ATOM 663 C CA . HIS A 1 84 ? 1.171 1.536 -10.326 1.00 88.81 84 HIS A CA 1
ATOM 664 C C . HIS A 1 84 ? 1.809 0.172 -10.552 1.00 88.81 84 HIS A C 1
ATOM 666 O O . HIS A 1 84 ? 2.901 -0.065 -10.047 1.00 88.81 84 HIS A O 1
ATOM 672 N N . LYS A 1 85 ? 1.202 -0.687 -11.373 1.00 88.88 85 LYS A N 1
ATOM 673 C CA . LYS A 1 85 ? 1.806 -1.963 -11.784 1.00 88.88 85 LYS A CA 1
ATOM 674 C C . LYS A 1 85 ? 3.128 -1.772 -12.524 1.00 88.88 85 LYS A C 1
ATOM 676 O O . LYS A 1 85 ? 4.070 -2.517 -12.295 1.00 88.88 85 LYS A O 1
ATOM 681 N N . ASN A 1 86 ? 3.193 -0.778 -13.405 1.00 86.12 86 ASN A N 1
ATOM 682 C CA . ASN A 1 86 ? 4.313 -0.575 -14.328 1.00 86.12 86 ASN A CA 1
ATOM 683 C C . ASN A 1 86 ? 5.434 0.316 -13.764 1.00 86.12 86 ASN A C 1
ATOM 685 O O . ASN A 1 86 ? 6.221 0.856 -14.538 1.00 86.12 86 ASN A O 1
ATOM 689 N N . GLY A 1 87 ? 5.480 0.500 -12.445 1.00 84.88 87 GLY A N 1
ATOM 690 C CA . GLY A 1 87 ? 6.325 1.510 -11.815 1.00 84.88 87 GLY A CA 1
ATOM 691 C C . GLY A 1 87 ? 5.657 2.886 -11.766 1.00 84.88 87 GLY A C 1
ATOM 692 O O . GLY A 1 87 ? 4.733 3.193 -12.527 1.00 84.88 87 GLY A O 1
ATOM 693 N N . THR A 1 88 ? 6.101 3.716 -10.828 1.00 82.31 88 THR A N 1
ATOM 694 C CA . THR A 1 88 ? 5.643 5.095 -10.665 1.00 82.31 88 THR A CA 1
ATOM 6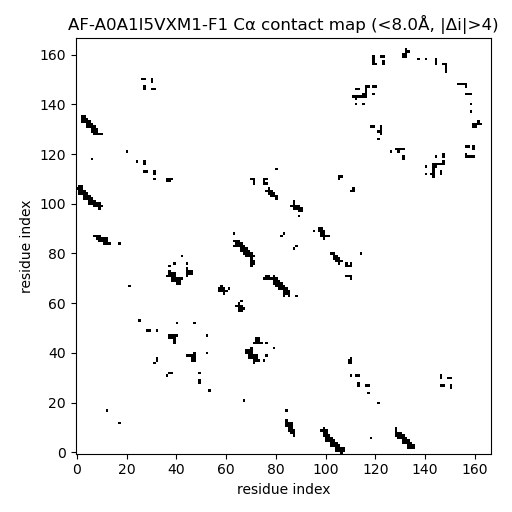95 C C . THR A 1 88 ? 5.986 5.897 -11.925 1.00 82.31 88 THR A C 1
ATOM 697 O O . THR A 1 88 ? 7.154 5.920 -12.334 1.00 82.31 88 THR A O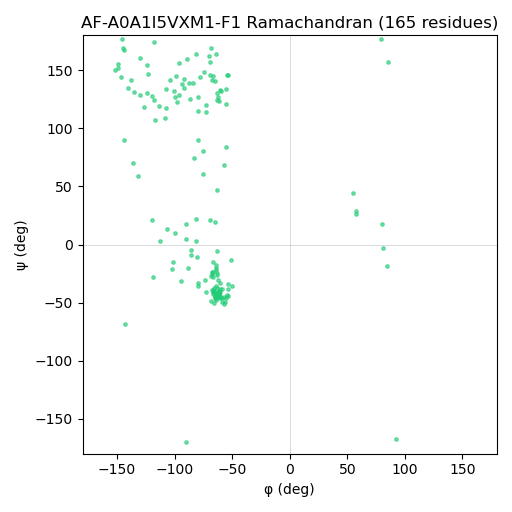 1
ATOM 700 N N . PRO A 1 89 ? 5.004 6.579 -12.545 1.00 77.25 89 PRO A N 1
ATOM 701 C CA . PRO A 1 89 ? 5.245 7.407 -13.715 1.00 77.25 89 PRO A CA 1
ATOM 702 C C . PRO A 1 89 ? 6.347 8.438 -13.469 1.00 77.25 89 PRO A C 1
ATOM 704 O O . PRO A 1 89 ? 6.484 8.980 -12.374 1.00 77.25 89 PRO A O 1
ATOM 707 N N . TYR A 1 90 ? 7.120 8.739 -14.512 1.00 71.56 90 TYR A N 1
ATOM 708 C CA . TYR A 1 90 ? 8.069 9.843 -14.455 1.00 71.56 90 TYR A CA 1
ATOM 709 C C . TYR A 1 90 ? 7.328 11.172 -14.275 1.00 71.56 90 TYR A C 1
ATOM 711 O O . TYR A 1 90 ? 6.475 11.520 -15.093 1.00 71.56 90 TYR A O 1
ATOM 719 N N . ASP A 1 91 ? 7.692 11.914 -13.232 1.00 71.62 91 ASP A N 1
ATOM 720 C CA . ASP A 1 91 ? 7.219 13.270 -12.981 1.00 71.62 91 ASP A CA 1
ATOM 721 C C . ASP A 1 91 ? 8.368 14.255 -13.236 1.00 71.62 91 ASP A C 1
ATOM 723 O O . ASP A 1 91 ? 9.359 14.321 -12.501 1.00 71.62 91 ASP A O 1
ATOM 727 N N . ASP A 1 92 ? 8.242 15.010 -14.327 1.00 71.69 92 ASP A N 1
ATOM 728 C CA . ASP A 1 92 ? 9.260 15.935 -14.823 1.00 71.69 92 ASP A CA 1
ATOM 729 C C . ASP A 1 92 ? 9.557 17.091 -13.859 1.00 71.69 92 ASP A C 1
ATOM 731 O O . ASP A 1 92 ? 10.633 17.688 -13.936 1.00 71.69 92 ASP A O 1
ATOM 735 N N . ARG A 1 93 ? 8.662 17.355 -12.899 1.00 70.12 93 ARG A N 1
ATOM 736 C CA . ARG A 1 93 ? 8.830 18.388 -11.867 1.00 70.12 93 ARG A CA 1
ATOM 737 C C . ARG A 1 93 ? 9.930 18.053 -10.866 1.00 70.12 93 ARG A C 1
ATOM 739 O O . ARG A 1 93 ? 10.514 18.970 -10.291 1.00 70.12 93 ARG A O 1
ATOM 746 N N . PHE A 1 94 ? 10.209 16.769 -10.652 1.00 67.44 94 PHE A N 1
ATOM 747 C CA . PHE A 1 94 ? 11.204 16.314 -9.676 1.00 67.44 94 PHE A CA 1
ATOM 748 C C . PHE A 1 94 ? 12.534 15.919 -10.336 1.00 67.44 94 PHE A C 1
ATOM 750 O O . PHE A 1 94 ? 13.569 15.880 -9.675 1.00 67.44 94 PHE A O 1
ATOM 757 N N . GLY A 1 95 ? 12.551 15.728 -11.657 1.00 68.06 95 GLY A N 1
ATOM 758 C CA . GLY A 1 95 ? 13.754 15.390 -12.415 1.00 68.06 95 GLY A CA 1
ATOM 759 C C . GLY A 1 95 ? 14.151 13.906 -12.321 1.00 68.06 95 GLY A C 1
ATOM 760 O O . GLY A 1 95 ? 13.539 13.125 -11.593 1.00 68.06 95 GLY A O 1
ATOM 761 N N . PRO A 1 96 ? 15.208 13.486 -13.043 1.00 70.94 96 PRO A N 1
ATOM 762 C CA . PRO A 1 96 ? 15.550 12.072 -13.254 1.00 70.94 96 PRO A CA 1
ATOM 763 C C . PRO A 1 96 ? 15.910 11.304 -11.979 1.00 70.94 96 PRO A C 1
ATOM 765 O O . PRO A 1 96 ? 15.740 10.091 -11.941 1.00 70.94 96 PRO A O 1
ATOM 768 N N . ARG A 1 97 ? 16.371 11.992 -10.926 1.00 66.00 97 ARG A N 1
ATOM 769 C CA . ARG A 1 97 ? 16.719 11.370 -9.637 1.00 66.00 97 ARG A CA 1
ATOM 770 C C . ARG A 1 97 ? 15.504 10.792 -8.899 1.00 66.00 97 ARG A C 1
ATOM 772 O O . ARG A 1 97 ? 15.681 9.912 -8.072 1.00 66.00 97 ARG A O 1
ATOM 779 N N . TRP A 1 98 ? 14.304 11.286 -9.192 1.00 65.00 98 TRP A N 1
ATOM 780 C CA . TRP A 1 98 ? 13.065 10.884 -8.521 1.00 65.00 98 TRP A CA 1
ATOM 781 C C . TRP A 1 98 ? 12.185 10.000 -9.407 1.00 65.00 98 TRP A C 1
ATOM 783 O O . TRP A 1 98 ? 11.012 9.789 -9.108 1.00 65.00 98 TRP A O 1
ATOM 793 N N . HIS A 1 99 ? 12.726 9.491 -10.518 1.00 75.00 99 HIS A N 1
ATOM 794 C CA . HIS A 1 99 ? 12.012 8.506 -11.318 1.00 75.00 99 HIS A CA 1
ATOM 795 C C . HIS A 1 99 ? 11.717 7.267 -10.466 1.00 75.00 99 HIS A C 1
ATOM 797 O O . HIS A 1 99 ? 12.605 6.786 -9.775 1.00 75.00 99 HIS A O 1
ATOM 803 N N . GLY A 1 100 ? 10.475 6.778 -10.485 1.00 78.31 100 GLY A N 1
ATOM 804 C CA . GLY A 1 100 ? 10.047 5.681 -9.615 1.00 78.31 100 GLY A CA 1
ATOM 805 C C . GLY A 1 100 ? 9.611 6.124 -8.213 1.00 78.31 100 GLY A C 1
ATOM 806 O O . GLY A 1 100 ? 8.886 5.379 -7.555 1.00 78.31 100 GLY A O 1
ATOM 807 N N . SER A 1 101 ? 9.978 7.326 -7.762 1.00 81.00 101 SER A N 1
ATOM 808 C CA . SER A 1 101 ? 9.657 7.828 -6.423 1.00 81.00 101 SER A CA 1
ATOM 809 C C . SER A 1 101 ? 8.305 8.534 -6.374 1.00 81.00 101 SER A C 1
ATOM 811 O O . SER A 1 101 ? 7.965 9.343 -7.234 1.00 81.00 101 SER A O 1
ATOM 813 N N . THR A 1 102 ? 7.551 8.283 -5.313 1.00 87.31 102 THR A N 1
ATOM 814 C CA . THR A 1 102 ? 6.317 8.997 -4.977 1.00 87.31 102 THR A CA 1
ATOM 815 C C . THR A 1 102 ? 6.185 9.102 -3.457 1.00 87.31 102 THR A C 1
ATOM 817 O O . THR A 1 102 ? 7.039 8.631 -2.702 1.00 87.31 102 THR A O 1
ATOM 820 N N . TRP A 1 103 ? 5.149 9.789 -2.997 1.00 89.88 103 TRP A N 1
ATOM 821 C CA . TRP A 1 103 ? 4.902 10.024 -1.586 1.00 89.88 103 TRP A CA 1
ATOM 822 C C . TRP A 1 103 ? 3.410 10.139 -1.298 1.00 89.88 103 TRP A C 1
ATOM 824 O O . TRP A 1 103 ? 2.615 10.514 -2.163 1.00 89.88 103 TRP A O 1
ATOM 834 N N . VAL A 1 104 ? 3.034 9.850 -0.056 1.00 91.12 104 VAL A N 1
ATOM 835 C CA . VAL A 1 104 ? 1.671 10.026 0.444 1.00 91.12 104 VAL A CA 1
ATOM 836 C C . VAL A 1 104 ? 1.688 10.678 1.821 1.00 91.12 104 VAL A C 1
ATOM 838 O O . VAL A 1 104 ? 2.420 10.279 2.727 1.00 91.12 104 VAL A O 1
ATOM 841 N N . LYS A 1 105 ? 0.863 11.714 1.977 1.00 90.38 105 LYS A N 1
ATOM 842 C CA . LYS A 1 105 ? 0.660 12.448 3.221 1.00 90.38 105 LYS A CA 1
ATOM 843 C C . LYS A 1 105 ? -0.691 12.114 3.819 1.00 90.38 105 LYS A C 1
ATOM 845 O O . LYS A 1 105 ? -1.726 12.474 3.266 1.00 90.38 105 LYS A O 1
ATOM 850 N N . THR A 1 106 ? -0.671 11.533 5.007 1.00 88.75 106 THR A N 1
ATOM 851 C CA . THR A 1 106 ? -1.888 11.056 5.673 1.00 88.75 106 THR A CA 1
ATOM 852 C C . THR A 1 106 ? -2.374 11.983 6.775 1.00 88.75 106 THR A C 1
ATOM 854 O O . THR A 1 106 ? -3.540 11.949 7.132 1.00 88.75 106 THR A O 1
ATOM 857 N N . GLN A 1 107 ? -1.510 12.846 7.320 1.00 88.12 107 GLN A N 1
ATOM 858 C CA . GLN A 1 107 ? -1.833 13.674 8.491 1.00 88.12 107 GLN A CA 1
ATOM 859 C C . GLN A 1 107 ? -2.255 12.887 9.745 1.00 88.12 107 GLN A C 1
ATOM 861 O O . GLN A 1 107 ? -2.970 13.439 10.579 1.00 88.12 107 GLN A O 1
ATOM 866 N N . ARG A 1 108 ? -1.771 11.644 9.921 1.00 84.62 108 ARG A N 1
ATOM 867 C CA . ARG A 1 108 ? -2.160 10.760 11.045 1.00 84.62 108 ARG A CA 1
ATOM 868 C C . ARG A 1 108 ? -3.670 10.498 11.113 1.00 84.62 108 ARG A C 1
ATOM 870 O O . ARG A 1 108 ? -4.232 10.278 12.183 1.00 84.62 108 ARG A O 1
ATOM 877 N N . LYS A 1 109 ? -4.334 10.591 9.965 1.00 87.81 109 LYS A N 1
ATOM 878 C CA . LYS A 1 109 ? -5.740 10.237 9.794 1.00 87.81 109 LYS A CA 1
ATOM 879 C C . LYS A 1 109 ? -5.925 8.725 9.900 1.00 87.81 109 LYS A C 1
ATOM 881 O O . LYS A 1 109 ? -4.952 7.987 9.799 1.00 87.81 109 LYS A O 1
ATOM 886 N N . HIS A 1 110 ? -7.141 8.238 10.123 1.00 90.94 110 HIS A N 1
ATOM 887 C CA . HIS A 1 110 ? -7.349 6.810 10.398 1.00 90.94 110 HIS A CA 1
ATOM 888 C C . HIS A 1 110 ? -6.888 5.905 9.242 1.00 90.94 110 HIS A C 1
ATOM 890 O O . HIS A 1 110 ? -6.359 4.819 9.487 1.00 90.94 110 HIS A O 1
ATOM 896 N N . TYR A 1 111 ? -7.006 6.365 7.993 1.00 91.94 111 TYR A N 1
ATOM 897 C CA . TYR A 1 111 ? -6.525 5.634 6.818 1.00 91.94 111 TYR A CA 1
ATOM 898 C C . TYR A 1 111 ? -4.995 5.490 6.743 1.00 91.94 111 TYR A C 1
ATOM 900 O O . TYR A 1 111 ? -4.507 4.618 6.021 1.00 91.94 111 TYR A O 1
ATOM 908 N N . ASP A 1 112 ? -4.236 6.270 7.523 1.00 93.31 112 ASP A N 1
ATOM 909 C CA . ASP A 1 112 ? -2.780 6.136 7.672 1.00 93.31 112 ASP A CA 1
ATOM 910 C C . ASP A 1 112 ? -2.379 4.713 8.061 1.00 93.31 112 ASP A C 1
ATOM 912 O O . ASP A 1 112 ? -1.428 4.156 7.521 1.00 93.31 112 ASP A O 1
ATOM 916 N N . LYS A 1 113 ? -3.185 4.083 8.921 1.00 94.69 113 LYS A N 1
ATOM 917 C CA . LYS A 1 113 ? -2.989 2.702 9.360 1.00 94.69 113 LYS A CA 1
ATOM 918 C C . LYS A 1 113 ? -2.894 1.730 8.183 1.00 94.69 113 LYS A C 1
ATOM 920 O O . LYS A 1 113 ? -2.030 0.857 8.169 1.00 94.69 113 LYS A O 1
ATOM 925 N N . LEU A 1 114 ? -3.769 1.889 7.189 1.00 95.50 114 LEU A N 1
ATOM 926 C CA . LEU A 1 114 ? -3.758 1.060 5.988 1.00 95.50 114 LEU A CA 1
ATOM 927 C C . LEU A 1 114 ? -2.572 1.405 5.082 1.00 95.50 114 LEU A C 1
ATOM 929 O O . LEU A 1 114 ? -1.939 0.496 4.552 1.00 95.50 114 LEU A O 1
ATOM 933 N N . VAL A 1 115 ? -2.253 2.693 4.925 1.00 94.94 115 VAL A N 1
ATOM 934 C CA . VAL A 1 115 ? -1.098 3.141 4.130 1.00 94.94 115 VAL A CA 1
ATOM 935 C C . VAL A 1 115 ? 0.192 2.506 4.649 1.00 94.94 115 VAL A C 1
ATOM 937 O O . VAL A 1 115 ? 0.905 1.861 3.882 1.00 94.94 115 VAL A O 1
ATOM 940 N N . VAL A 1 116 ? 0.440 2.610 5.954 1.00 95.50 116 VAL A N 1
ATOM 941 C CA . VAL A 1 116 ? 1.585 1.995 6.638 1.00 95.50 116 VAL A CA 1
ATOM 942 C C . VAL A 1 116 ? 1.620 0.486 6.407 1.00 95.50 116 VAL A C 1
ATOM 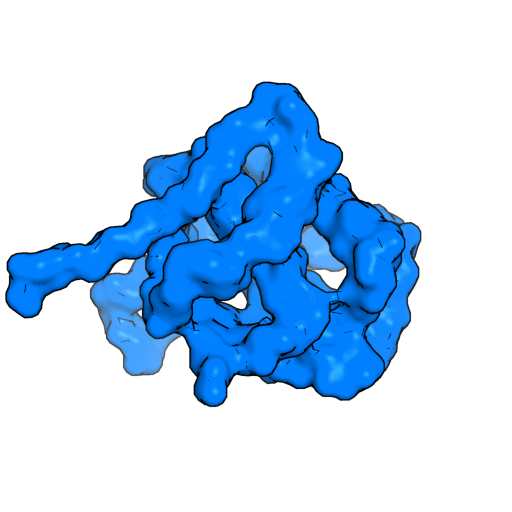944 O O . VAL A 1 116 ? 2.648 -0.057 6.005 1.00 95.50 116 VAL A O 1
ATOM 947 N N . ALA A 1 117 ? 0.491 -0.198 6.616 1.00 96.75 117 ALA A N 1
ATOM 948 C CA . ALA A 1 117 ? 0.413 -1.647 6.471 1.00 96.75 117 ALA A CA 1
ATOM 949 C C . ALA A 1 117 ? 0.736 -2.113 5.040 1.00 96.75 117 ALA A C 1
ATOM 951 O O . ALA A 1 117 ? 1.453 -3.097 4.851 1.00 96.75 117 ALA A O 1
ATOM 952 N N . VAL A 1 118 ? 0.238 -1.388 4.033 1.00 96.62 118 VAL A N 1
ATOM 953 C CA . VAL A 1 118 ? 0.506 -1.665 2.616 1.00 96.62 118 VAL A CA 1
ATOM 954 C C . VAL A 1 118 ? 1.977 -1.453 2.289 1.00 96.62 118 VAL A C 1
ATOM 956 O O . VAL A 1 118 ? 2.594 -2.339 1.701 1.00 96.62 118 VAL A O 1
ATOM 959 N N . LEU A 1 119 ? 2.550 -0.311 2.672 1.00 95.81 119 LEU A N 1
ATOM 960 C CA . LEU A 1 119 ? 3.943 0.004 2.360 1.00 95.81 119 LEU A CA 1
ATOM 961 C C . LEU A 1 119 ? 4.913 -0.961 3.053 1.00 95.81 119 LEU A C 1
ATOM 963 O O . LEU A 1 119 ? 5.831 -1.462 2.404 1.00 95.81 119 LEU A O 1
ATOM 967 N N . ALA A 1 120 ? 4.669 -1.300 4.324 1.00 96.06 120 ALA A N 1
ATOM 968 C CA . ALA A 1 120 ? 5.462 -2.294 5.046 1.00 96.06 120 ALA A CA 1
ATOM 969 C C . ALA A 1 120 ? 5.408 -3.672 4.373 1.00 96.06 120 ALA A C 1
ATOM 971 O O . ALA A 1 120 ? 6.440 -4.305 4.151 1.00 96.06 120 ALA A O 1
ATOM 972 N N . TRP A 1 121 ? 4.208 -4.123 3.998 1.00 97.56 121 TRP A N 1
ATOM 973 C CA . TRP A 1 121 ? 4.035 -5.412 3.337 1.00 97.56 121 TRP A CA 1
ATOM 974 C C . TRP A 1 121 ? 4.683 -5.455 1.945 1.00 97.56 121 TRP A C 1
ATOM 976 O O . TRP A 1 121 ? 5.323 -6.450 1.602 1.00 97.56 121 TRP A O 1
ATOM 986 N N . LEU A 1 122 ? 4.569 -4.383 1.154 1.00 96.38 122 LEU A N 1
ATOM 987 C CA . LEU A 1 122 ? 5.203 -4.289 -0.165 1.00 96.38 122 LEU A CA 1
ATOM 988 C C . LEU A 1 122 ? 6.731 -4.317 -0.064 1.00 96.38 122 LEU A C 1
ATOM 990 O O . LEU A 1 122 ? 7.356 -5.108 -0.768 1.00 96.38 122 LEU A O 1
ATOM 994 N N . ALA A 1 123 ? 7.317 -3.523 0.837 1.00 95.38 123 ALA A N 1
ATOM 995 C CA . ALA A 1 123 ? 8.761 -3.510 1.075 1.00 95.38 123 ALA A CA 1
ATOM 996 C C . ALA A 1 123 ? 9.273 -4.873 1.569 1.00 95.38 123 ALA A C 1
ATOM 998 O O . ALA A 1 123 ? 10.311 -5.352 1.124 1.00 95.38 123 ALA A O 1
ATOM 999 N N . PHE A 1 124 ? 8.519 -5.546 2.443 1.00 96.00 124 PHE A N 1
ATOM 1000 C CA . PHE A 1 124 ? 8.846 -6.899 2.893 1.00 96.00 124 PHE A CA 1
ATOM 1001 C C . PHE A 1 124 ? 8.787 -7.924 1.754 1.00 96.00 124 PHE A C 1
ATOM 1003 O O . PHE A 1 124 ? 9.659 -8.786 1.633 1.00 96.00 124 PHE A O 1
ATOM 1010 N N . ARG A 1 125 ? 7.741 -7.866 0.923 1.00 95.88 125 ARG A N 1
ATOM 1011 C CA . ARG A 1 125 ? 7.485 -8.891 -0.092 1.00 95.88 125 ARG A CA 1
ATOM 1012 C C . ARG A 1 125 ? 8.344 -8.724 -1.341 1.00 95.88 125 ARG A C 1
ATOM 1014 O O . ARG A 1 125 ? 8.688 -9.729 -1.965 1.00 95.88 125 ARG A O 1
ATOM 1021 N N . TYR A 1 126 ? 8.653 -7.481 -1.691 1.00 95.19 126 TYR A N 1
ATOM 1022 C CA . TYR A 1 126 ? 9.361 -7.085 -2.903 1.00 95.19 126 TYR A CA 1
ATOM 1023 C C . TYR A 1 126 ? 10.504 -6.107 -2.568 1.00 95.19 126 TYR A C 1
ATOM 1025 O O . TYR A 1 126 ? 10.510 -4.986 -3.081 1.00 95.19 126 TYR A O 1
ATOM 1033 N N . PRO A 1 127 ? 11.477 -6.509 -1.727 1.00 93.06 127 PRO A N 1
ATOM 1034 C CA . PRO A 1 127 ? 12.501 -5.604 -1.193 1.00 93.06 127 PRO A CA 1
ATOM 1035 C C . PRO A 1 127 ? 13.405 -4.996 -2.271 1.00 93.06 127 PRO A C 1
ATOM 1037 O O . PRO A 1 127 ? 13.900 -3.890 -2.102 1.00 93.06 127 PRO A O 1
ATOM 1040 N N . ASP A 1 128 ? 13.574 -5.680 -3.405 1.00 90.94 128 ASP A N 1
ATOM 1041 C CA . ASP A 1 128 ? 14.363 -5.173 -4.535 1.00 90.94 128 ASP A CA 1
ATOM 1042 C C . ASP A 1 128 ? 13.588 -4.168 -5.410 1.00 90.94 128 ASP A C 1
ATOM 1044 O O . ASP A 1 128 ? 14.171 -3.533 -6.285 1.00 90.94 128 ASP A O 1
ATOM 1048 N N . ARG A 1 129 ? 12.267 -4.028 -5.209 1.00 91.00 129 ARG A N 1
ATOM 1049 C CA . ARG A 1 129 ? 11.393 -3.172 -6.035 1.00 91.00 129 ARG A CA 1
ATOM 1050 C C . ARG A 1 129 ? 10.707 -2.056 -5.271 1.00 91.00 129 ARG A C 1
ATOM 1052 O O . ARG A 1 129 ? 10.387 -1.044 -5.884 1.00 91.00 129 ARG A O 1
ATOM 1059 N N . PHE A 1 130 ? 10.462 -2.250 -3.979 1.00 92.44 130 PHE A N 1
ATOM 1060 C CA . PHE A 1 130 ? 9.833 -1.271 -3.106 1.00 92.44 130 PHE A CA 1
ATOM 1061 C C . PHE A 1 130 ? 10.807 -0.868 -2.012 1.00 92.44 130 PHE A C 1
ATOM 1063 O O . PHE A 1 130 ? 11.042 -1.615 -1.065 1.00 92.44 130 PHE A O 1
ATOM 1070 N N . HIS A 1 131 ? 11.323 0.349 -2.136 1.00 91.75 131 HIS A N 1
ATOM 1071 C CA . HIS A 1 131 ? 12.046 1.017 -1.060 1.00 91.75 131 HIS A CA 1
ATOM 1072 C C . HIS A 1 131 ? 11.108 2.012 -0.390 1.00 91.75 131 HIS A C 1
ATOM 1074 O O . HIS A 1 131 ? 10.415 2.745 -1.094 1.00 91.75 131 HIS A O 1
ATOM 1080 N N . VAL A 1 132 ? 11.039 2.012 0.938 1.00 92.12 132 VAL A N 1
ATOM 1081 C CA . VAL A 1 132 ? 10.082 2.816 1.707 1.00 92.12 132 VAL A CA 1
ATOM 1082 C C . VAL A 1 132 ? 10.830 3.577 2.787 1.00 92.12 132 VAL A C 1
ATOM 1084 O O . VAL A 1 132 ? 11.560 2.982 3.572 1.00 92.12 132 VAL A O 1
ATOM 1087 N N . GLU A 1 133 ? 10.591 4.881 2.841 1.00 90.00 133 GLU A N 1
ATOM 1088 C CA . GLU A 1 133 ? 11.173 5.812 3.802 1.00 90.00 133 GLU A CA 1
ATOM 1089 C C . GLU A 1 133 ? 10.064 6.652 4.443 1.00 90.00 133 GLU A C 1
ATOM 1091 O O . GLU A 1 133 ? 8.962 6.798 3.907 1.00 90.00 133 GLU A O 1
ATOM 1096 N N . PHE A 1 134 ? 10.350 7.243 5.599 1.00 87.88 134 PHE A N 1
ATOM 1097 C CA . PHE A 1 134 ? 9.405 8.102 6.304 1.00 87.88 134 PHE A CA 1
ATOM 1098 C C . PHE A 1 134 ? 10.121 9.144 7.155 1.00 87.88 134 PHE A C 1
ATOM 1100 O O . PHE A 1 134 ? 11.205 8.897 7.679 1.00 87.88 134 PHE A O 1
ATOM 1107 N N . ASP A 1 135 ? 9.483 10.303 7.330 1.00 86.75 135 ASP A N 1
ATOM 1108 C CA . ASP A 1 135 ? 9.989 11.400 8.172 1.00 86.75 135 ASP A CA 1
ATOM 1109 C C . ASP A 1 135 ? 9.345 11.457 9.577 1.00 86.75 135 ASP A C 1
ATOM 1111 O O . ASP A 1 135 ? 9.538 12.420 10.322 1.00 86.75 135 ASP A O 1
ATOM 1115 N N . GLY A 1 136 ? 8.578 10.422 9.939 1.00 84.31 136 GLY A N 1
ATOM 1116 C CA . GLY A 1 136 ? 7.973 10.217 11.261 1.00 84.31 136 GLY A CA 1
ATOM 1117 C C . GLY A 1 136 ? 8.854 9.432 12.243 1.00 84.31 136 GLY A C 1
ATOM 1118 O O . GLY A 1 136 ? 10.030 9.171 11.986 1.00 84.31 136 GLY A O 1
ATOM 1119 N N . TYR A 1 137 ? 8.270 9.036 13.373 1.00 85.56 137 TYR A N 1
ATOM 1120 C CA . TYR A 1 137 ? 8.923 8.186 14.370 1.00 85.56 137 TYR A CA 1
ATOM 1121 C C . TYR A 1 137 ? 8.550 6.706 14.180 1.00 85.56 137 TYR A C 1
ATOM 1123 O O . TYR A 1 137 ? 7.486 6.416 13.630 1.00 85.56 137 TYR A O 1
ATOM 1131 N N . PRO A 1 138 ? 9.375 5.747 14.642 1.00 85.38 138 PRO A N 1
ATOM 1132 C CA . PRO A 1 138 ? 9.045 4.322 14.563 1.00 85.38 138 PRO A CA 1
ATOM 1133 C C . PRO A 1 138 ? 7.687 3.957 15.182 1.00 85.38 138 PRO A C 1
ATOM 1135 O O . PRO A 1 138 ? 6.988 3.093 14.661 1.00 85.38 138 PRO A O 1
ATOM 1138 N N . GLU A 1 139 ? 7.271 4.640 16.249 1.00 88.38 139 GLU A N 1
ATOM 1139 C CA . GLU A 1 139 ? 5.987 4.406 16.918 1.00 88.38 139 GLU A CA 1
ATOM 1140 C C . GLU A 1 139 ? 4.790 4.797 16.036 1.00 88.38 139 GLU A C 1
ATOM 1142 O O . GLU A 1 139 ? 3.705 4.235 16.182 1.00 88.38 139 GLU A O 1
ATOM 1147 N N . ASP A 1 140 ? 4.977 5.720 15.081 1.00 86.88 140 ASP A N 1
ATOM 1148 C CA . ASP A 1 140 ? 3.932 6.081 14.117 1.00 86.88 140 ASP A CA 1
ATOM 1149 C C . ASP A 1 140 ? 3.576 4.876 13.201 1.00 86.88 140 ASP A C 1
ATOM 1151 O O . ASP A 1 140 ? 2.470 4.816 12.663 1.00 86.88 140 ASP A O 1
ATOM 1155 N N . TRP A 1 141 ? 4.457 3.869 13.079 1.00 90.94 141 TRP A N 1
ATOM 1156 C CA . TRP A 1 141 ? 4.245 2.676 12.245 1.00 90.94 141 TRP A CA 1
ATOM 1157 C C . TRP A 1 141 ? 3.519 1.529 12.948 1.00 90.94 141 TRP A C 1
ATOM 1159 O O . TRP A 1 141 ? 2.965 0.655 12.275 1.00 90.94 141 TRP A O 1
ATOM 1169 N N . GLU A 1 142 ? 3.509 1.493 14.282 1.00 93.12 142 GLU A N 1
ATOM 1170 C CA . GLU A 1 142 ? 3.049 0.322 15.043 1.00 93.12 142 GLU A CA 1
ATOM 1171 C C . GLU A 1 142 ? 1.617 -0.077 14.680 1.00 93.12 142 GLU A C 1
ATOM 1173 O O . GLU A 1 142 ? 1.346 -1.243 14.392 1.00 93.12 142 GLU A O 1
ATOM 1178 N N . ALA A 1 143 ? 0.711 0.899 14.587 1.00 94.50 143 ALA A N 1
ATOM 1179 C CA . ALA A 1 143 ? -0.690 0.634 14.278 1.00 94.50 143 ALA A CA 1
ATOM 1180 C C . ALA A 1 143 ? -0.881 -0.045 12.909 1.00 94.50 143 ALA A C 1
ATOM 1182 O O . ALA A 1 143 ? -1.749 -0.915 12.767 1.00 94.50 143 ALA A O 1
ATOM 1183 N N . GLY A 1 144 ? -0.100 0.347 11.898 1.00 95.69 144 GLY A N 1
ATOM 1184 C CA . GLY A 1 144 ? -0.164 -0.263 10.571 1.00 95.69 144 GLY A CA 1
ATOM 1185 C C . GLY A 1 144 ? 0.58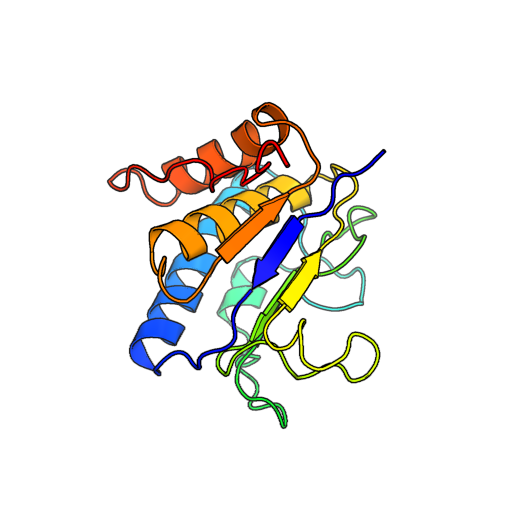4 -1.593 10.489 1.00 95.69 144 GLY A C 1
ATOM 1186 O O . GLY A 1 144 ? 0.094 -2.525 9.855 1.00 95.69 144 GLY A O 1
ATOM 1187 N N . LEU A 1 145 ? 1.709 -1.741 11.192 1.00 95.94 145 LEU A N 1
ATOM 1188 C CA . LEU A 1 145 ? 2.409 -3.025 11.302 1.00 95.94 145 LEU A CA 1
ATOM 1189 C C . LEU A 1 145 ? 1.540 -4.084 11.983 1.00 95.94 145 LEU A C 1
ATOM 1191 O O . LEU A 1 145 ? 1.479 -5.221 11.520 1.00 95.94 145 LEU A O 1
ATOM 1195 N N . ASP A 1 146 ? 0.804 -3.713 13.028 1.00 97.31 146 ASP A N 1
ATOM 1196 C CA . ASP A 1 146 ? -0.144 -4.609 13.687 1.00 97.31 146 ASP A CA 1
ATOM 1197 C C . ASP A 1 146 ? -1.279 -5.035 12.754 1.00 97.31 146 ASP A C 1
ATOM 1199 O O . ASP A 1 146 ? -1.707 -6.190 12.787 1.00 97.31 146 ASP A O 1
ATOM 1203 N N . LEU A 1 147 ? -1.759 -4.127 11.899 1.00 97.75 147 LEU A N 1
ATOM 1204 C CA . LEU A 1 147 ? -2.736 -4.459 10.862 1.00 97.75 147 LEU A CA 1
ATOM 1205 C C . LEU A 1 147 ? -2.152 -5.451 9.849 1.00 97.75 147 LEU A C 1
ATOM 1207 O O . LEU A 1 147 ? -2.789 -6.458 9.543 1.00 97.75 147 LEU A O 1
ATOM 1211 N N . ALA A 1 148 ? -0.929 -5.210 9.371 1.00 97.88 148 ALA A N 1
ATOM 1212 C CA . ALA A 1 148 ? -0.255 -6.102 8.433 1.00 97.88 148 ALA A CA 1
ATOM 1213 C C . ALA A 1 148 ? -0.045 -7.505 9.027 1.00 97.88 148 ALA A C 1
ATOM 1215 O O . ALA A 1 148 ? -0.347 -8.505 8.378 1.00 97.88 148 ALA A O 1
ATOM 1216 N N . ARG A 1 149 ? 0.389 -7.595 10.288 1.00 97.25 149 ARG A N 1
ATOM 1217 C CA . ARG A 1 149 ? 0.574 -8.870 11.000 1.00 97.25 149 ARG A CA 1
ATOM 1218 C C . ARG A 1 149 ? -0.736 -9.629 11.200 1.00 97.25 149 ARG A C 1
ATOM 1220 O O . ARG A 1 149 ? -0.738 -10.850 11.101 1.00 97.25 149 ARG A O 1
ATOM 1227 N N . ARG A 1 150 ? -1.863 -8.943 11.435 1.00 97.69 150 ARG A N 1
ATOM 1228 C CA . ARG A 1 150 ? -3.185 -9.601 11.469 1.00 97.69 150 ARG A CA 1
ATOM 1229 C C . ARG A 1 150 ? -3.591 -10.149 10.103 1.00 97.69 150 ARG A C 1
ATOM 1231 O O . ARG A 1 150 ? -4.064 -11.278 10.026 1.00 97.69 150 ARG A O 1
ATOM 1238 N N . ALA A 1 151 ? -3.361 -9.386 9.034 1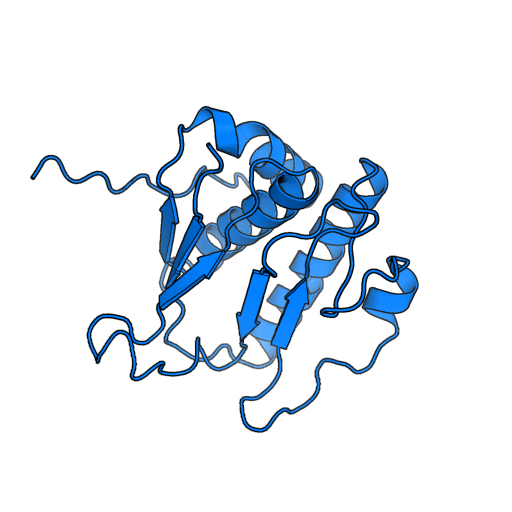.00 97.88 151 ALA A N 1
ATOM 1239 C CA . ALA A 1 151 ? -3.664 -9.820 7.669 1.00 97.88 151 ALA A CA 1
ATOM 1240 C C . ALA A 1 151 ? -2.782 -10.996 7.199 1.00 97.88 151 ALA A C 1
ATOM 1242 O O . ALA A 1 151 ? -3.198 -11.790 6.347 1.00 97.88 151 ALA A O 1
ATOM 1243 N N . PHE A 1 152 ? -1.566 -11.108 7.745 1.00 97.94 152 PHE A N 1
ATOM 1244 C CA . PHE A 1 152 ? -0.563 -12.107 7.375 1.00 97.94 152 PHE A CA 1
ATOM 1245 C C . PHE A 1 152 ? 0.117 -12.712 8.620 1.00 97.94 152 PHE A C 1
ATOM 1247 O O . PHE A 1 152 ? 1.305 -12.477 8.839 1.00 97.94 152 PHE A O 1
ATOM 1254 N N . PRO A 1 153 ? -0.593 -13.524 9.425 1.00 97.31 153 PRO A N 1
ATOM 1255 C CA . PRO A 1 153 ? -0.095 -14.010 10.720 1.00 97.31 153 PRO A CA 1
ATOM 1256 C C . PRO A 1 153 ? 1.139 -14.913 10.615 1.00 97.31 153 PRO A C 1
ATOM 1258 O O . PRO A 1 153 ? 1.897 -15.040 11.573 1.00 97.31 153 PRO A O 1
ATOM 1261 N N . ASP A 1 154 ? 1.357 -15.515 9.446 1.00 97.44 154 ASP A N 1
ATOM 1262 C CA . ASP A 1 154 ? 2.507 -16.378 9.168 1.00 97.44 154 ASP A CA 1
ATOM 1263 C C . ASP A 1 154 ? 3.717 -15.604 8.602 1.00 97.44 154 ASP A C 1
ATOM 1265 O O . ASP A 1 154 ? 4.707 -16.215 8.197 1.00 97.44 154 ASP A O 1
ATOM 1269 N N . GLN A 1 155 ? 3.642 -14.269 8.515 1.00 96.06 155 GLN A N 1
ATOM 1270 C CA . GLN A 1 155 ? 4.702 -13.408 7.986 1.00 96.06 155 GLN A CA 1
ATOM 1271 C C . GLN A 1 155 ? 5.210 -12.454 9.071 1.00 96.06 155 GLN A C 1
ATOM 1273 O O . GLN A 1 155 ? 4.453 -11.663 9.629 1.00 96.06 155 GLN A O 1
ATOM 1278 N N . ASP A 1 156 ? 6.517 -12.487 9.331 1.00 94.94 156 ASP A N 1
ATOM 1279 C CA . ASP A 1 156 ? 7.178 -11.552 10.246 1.00 94.94 156 ASP A CA 1
ATOM 1280 C C . ASP A 1 156 ? 7.509 -10.242 9.516 1.00 94.94 156 ASP A C 1
ATOM 1282 O O . ASP A 1 156 ? 8.641 -10.010 9.098 1.00 94.94 156 ASP A O 1
ATOM 1286 N N . ILE A 1 157 ? 6.479 -9.428 9.266 1.00 95.38 157 ILE A N 1
ATOM 1287 C CA . ILE A 1 157 ? 6.600 -8.165 8.524 1.00 95.38 157 ILE A CA 1
ATOM 1288 C C . ILE A 1 157 ? 7.314 -7.129 9.416 1.00 95.38 157 ILE A C 1
ATOM 1290 O O . ILE A 1 157 ? 6.749 -6.717 10.443 1.00 95.38 157 ILE A O 1
ATOM 1294 N N . PRO A 1 158 ? 8.536 -6.687 9.055 1.00 93.25 158 PRO A N 1
ATOM 1295 C CA . PRO A 1 158 ? 9.282 -5.713 9.836 1.00 93.25 158 PRO A CA 1
ATOM 1296 C C . PRO A 1 158 ? 8.820 -4.283 9.532 1.00 93.25 158 PRO A C 1
ATOM 1298 O O . PRO A 1 158 ? 8.197 -4.009 8.506 1.00 93.25 158 PRO A O 1
ATOM 1301 N N . CYS A 1 159 ? 9.192 -3.348 10.407 1.00 91.06 159 CYS A N 1
ATOM 1302 C CA . CYS A 1 159 ? 9.173 -1.932 10.053 1.00 91.06 159 CYS A CA 1
ATOM 1303 C C . CYS A 1 159 ? 10.178 -1.690 8.907 1.00 91.06 159 CYS A C 1
ATOM 1305 O O . CYS A 1 159 ? 11.321 -2.152 9.029 1.00 91.06 159 CYS A O 1
ATOM 1307 N N . PRO A 1 160 ? 9.800 -1.010 7.807 1.00 85.69 160 PRO A N 1
ATOM 1308 C CA . PRO A 1 160 ? 10.751 -0.580 6.787 1.00 85.69 160 PRO A CA 1
ATOM 1309 C C . PRO A 1 160 ? 11.883 0.239 7.404 1.00 85.69 160 PRO A C 1
ATOM 1311 O O . PRO A 1 160 ? 11.685 0.944 8.395 1.00 85.69 160 PRO A O 1
ATOM 1314 N N . ARG A 1 161 ? 13.093 0.110 6.852 1.00 72.12 161 ARG A N 1
ATOM 1315 C CA . ARG A 1 161 ? 14.264 0.783 7.417 1.00 72.12 161 ARG A CA 1
ATOM 1316 C C . ARG A 1 161 ? 14.071 2.293 7.401 1.00 72.12 161 ARG A C 1
ATOM 1318 O O . ARG A 1 161 ? 13.720 2.881 6.385 1.00 72.12 161 ARG A O 1
ATOM 1325 N N . GLN A 1 162 ? 14.381 2.912 8.531 1.00 63.72 162 GLN A N 1
ATOM 1326 C CA . GLN A 1 162 ? 14.666 4.330 8.576 1.00 63.72 162 GLN A CA 1
ATOM 1327 C C . GLN A 1 162 ? 16.111 4.485 8.092 1.00 63.72 162 GLN A C 1
ATOM 1329 O O . GLN A 1 162 ? 17.042 4.393 8.889 1.00 63.72 162 GLN A O 1
ATOM 1334 N N . ASP A 1 163 ? 16.322 4.663 6.788 1.00 56.12 163 ASP A N 1
ATOM 1335 C CA . ASP A 1 163 ? 17.633 5.071 6.272 1.00 56.12 163 ASP A CA 1
ATOM 1336 C C . ASP A 1 163 ? 17.829 6.570 6.578 1.00 56.12 163 ASP A C 1
ATOM 1338 O O . ASP A 1 163 ? 17.967 7.416 5.700 1.00 56.12 163 ASP A O 1
ATOM 1342 N N . LEU A 1 164 ? 17.810 6.924 7.867 1.00 47.06 164 LEU A N 1
ATOM 1343 C CA . LEU A 1 164 ? 18.475 8.129 8.339 1.00 47.06 164 LEU A CA 1
ATOM 1344 C C . LEU A 1 164 ? 19.960 7.786 8.341 1.00 47.06 164 LEU A C 1
ATOM 1346 O O . LEU A 1 164 ? 20.513 7.385 9.362 1.00 47.06 164 LEU A O 1
ATOM 1350 N N . GLU A 1 165 ? 20.595 7.851 7.172 1.00 41.56 165 GLU A N 1
ATOM 1351 C CA . GLU A 1 165 ? 22.049 7.899 7.151 1.00 41.56 165 GLU A CA 1
ATOM 1352 C C . GLU A 1 165 ? 22.482 9.086 8.018 1.00 41.56 165 GLU A C 1
ATOM 1354 O O . GLU A 1 165 ? 22.099 10.231 7.761 1.00 41.56 165 GLU A O 1
ATOM 1359 N N . ASP A 1 166 ? 23.268 8.781 9.052 1.00 41.62 166 ASP A N 1
ATOM 1360 C CA . ASP A 1 166 ? 24.141 9.699 9.779 1.00 41.62 166 ASP A CA 1
ATOM 1361 C C . ASP A 1 166 ? 25.143 10.360 8.799 1.00 41.62 166 ASP A C 1
ATOM 1363 O O . ASP A 1 166 ? 26.340 10.064 8.828 1.00 41.62 166 ASP A O 1
ATOM 1367 N N . ASN A 1 167 ? 24.661 11.222 7.897 1.00 38.31 167 ASN A N 1
ATOM 1368 C CA . ASN A 1 167 ? 25.476 12.073 7.023 1.00 38.31 167 ASN A CA 1
ATOM 1369 C C . ASN A 1 167 ? 25.481 13.523 7.517 1.00 38.31 167 ASN A C 1
ATOM 1371 O O . ASN A 1 167 ? 24.398 14.153 7.544 1.00 38.31 167 ASN A O 1
#

Solvent-accessible surface area (backbone atoms only — not comparable to full-atom values): 9236 Å² total; per-residue (Å²): 134,54,47,44,41,34,36,31,27,57,61,61,54,52,72,70,55,41,54,48,49,54,54,52,48,53,42,43,52,50,54,35,45,75,73,67,36,49,36,10,69,53,100,52,68,58,67,56,53,71,61,62,62,73,71,48,79,61,67,38,75,47,104,69,39,36,47,48,56,38,27,18,12,84,85,36,50,73,41,53,49,73,49,44,39,53,18,40,72,78,52,80,91,69,37,82,91,42,51,11,47,51,66,34,43,38,59,78,28,68,37,35,35,47,53,43,18,50,53,28,48,44,29,64,76,36,58,93,48,29,48,51,42,60,78,61,58,78,74,76,42,49,68,4,45,54,48,37,34,68,60,35,75,93,46,92,68,58,82,62,60,75,82,72,72,97,120

Nearest PDB structures (foldseek):
  3znj-assembly3_9  TM=5.673E-01  e=4.352E+00  Rhodococcus opacus
  8ie2-assembly1_E  TM=5.189E-01  e=7.222E+00  Lactiplantibacillus plantarum WCFS1

pLDDT: mean 82.51, std 15.43, range [38.31, 97.94]

Organism: NCBI:txid441119